Protein AF-A0A9P8ZBR9-F1 (afdb_monomer_lite)

Secondary structure (DSSP, 8-state):
---PPPHHHHHHHHHHHHHHHHHHHHHHHHHHS---TTS----HHHHHTTPPPSS-TT-SPTTB-TTS-BHHHHHHHHHHHHTTSS-GGGTPPPPPHHHHHHHHHHHHHHH---TTGGGB-TTS-BPTT-SHHHHHHHHHH---

Structure (mmCIF, N/CA/C/O backbone):
data_AF-A0A9P8ZBR9-F1
#
_entry.id   AF-A0A9P8ZBR9-F1
#
loop_
_atom_site.group_PDB
_atom_site.id
_atom_site.type_symbol
_atom_site.label_atom_id
_atom_site.label_alt_id
_atom_site.label_comp_id
_atom_site.label_asym_id
_atom_site.label_entity_id
_atom_site.label_seq_id
_atom_site.pdbx_PDB_ins_code
_atom_site.Cartn_x
_atom_site.Cartn_y
_atom_site.Cartn_z
_atom_site.occupancy
_atom_site.B_iso_or_equiv
_atom_site.auth_seq_id
_atom_site.auth_comp_id
_atom_site.auth_asym_id
_atom_site.auth_atom_id
_atom_site.pdbx_PDB_model_num
ATOM 1 N N . MET A 1 1 ? -26.832 -4.512 27.915 1.00 44.53 1 MET A N 1
ATOM 2 C CA . MET A 1 1 ? -26.175 -3.442 28.701 1.00 44.53 1 MET A CA 1
ATOM 3 C C . MET A 1 1 ? -24.812 -3.175 28.062 1.00 44.53 1 MET A C 1
ATOM 5 O O . MET A 1 1 ? -23.903 -3.968 28.253 1.00 44.53 1 MET A O 1
ATOM 9 N N . VAL A 1 2 ? -24.686 -2.161 27.198 1.00 51.34 2 VAL A N 1
ATOM 10 C CA . VAL A 1 2 ? -23.417 -1.874 26.495 1.00 51.34 2 VAL A CA 1
ATOM 11 C C . VAL A 1 2 ? -22.502 -1.123 27.463 1.00 51.34 2 VAL A C 1
ATOM 13 O O . VAL A 1 2 ? -22.788 0.023 27.811 1.00 51.34 2 VAL A O 1
ATOM 16 N N . ARG A 1 3 ? -21.436 -1.771 27.951 1.00 63.78 3 ARG A N 1
ATOM 17 C CA . ARG A 1 3 ? -20.397 -1.102 28.750 1.00 63.78 3 ARG A CA 1
ATOM 18 C C . ARG A 1 3 ? -19.735 -0.040 27.872 1.00 63.78 3 ARG A C 1
ATOM 20 O O . ARG A 1 3 ? -19.070 -0.380 26.899 1.00 63.78 3 ARG A O 1
ATOM 27 N N . ARG A 1 4 ? -19.921 1.241 28.202 1.00 69.88 4 ARG A N 1
ATOM 28 C CA . ARG A 1 4 ? -19.125 2.315 27.599 1.00 69.88 4 ARG A CA 1
ATOM 29 C C . ARG A 1 4 ? -17.685 2.154 28.077 1.00 69.88 4 ARG A C 1
ATOM 31 O O . ARG A 1 4 ? -17.447 2.099 29.282 1.00 69.88 4 ARG A O 1
ATOM 38 N N . LEU A 1 5 ? -16.753 2.050 27.136 1.00 73.50 5 LEU A N 1
ATOM 39 C CA . LEU A 1 5 ? -15.325 2.118 27.430 1.00 73.50 5 LEU A CA 1
ATOM 40 C C . LEU A 1 5 ? -14.989 3.517 27.962 1.00 73.50 5 LEU A C 1
ATOM 42 O O . LEU A 1 5 ? -15.595 4.504 27.535 1.00 73.50 5 LEU A O 1
ATOM 46 N N . SER A 1 6 ? -14.040 3.606 28.895 1.00 86.38 6 SER A N 1
ATOM 47 C CA . SER A 1 6 ? -13.523 4.901 29.339 1.00 86.38 6 SER A CA 1
ATOM 48 C C . SER A 1 6 ? -12.746 5.578 28.203 1.00 86.38 6 SER A C 1
ATOM 50 O O . SER A 1 6 ? -12.285 4.918 27.265 1.00 86.38 6 SER A O 1
ATOM 52 N N . ALA A 1 7 ? -12.586 6.902 28.282 1.00 85.25 7 ALA A N 1
ATOM 53 C CA . ALA A 1 7 ? -11.787 7.659 27.317 1.00 85.25 7 ALA A CA 1
ATOM 54 C C . ALA A 1 7 ? -10.350 7.112 27.211 1.00 85.25 7 ALA A C 1
ATOM 56 O O . ALA A 1 7 ? -9.824 6.976 26.106 1.00 85.25 7 ALA A O 1
ATOM 57 N N . ASP A 1 8 ? -9.770 6.698 28.339 1.00 89.06 8 ASP A N 1
ATOM 58 C CA . ASP A 1 8 ? -8.429 6.113 28.399 1.00 89.06 8 ASP A CA 1
ATOM 59 C C . ASP A 1 8 ? -8.350 4.775 27.659 1.00 89.06 8 ASP A C 1
ATOM 61 O O . ASP A 1 8 ? -7.402 4.533 26.913 1.00 89.06 8 ASP A O 1
ATOM 65 N N . SER A 1 9 ? -9.371 3.919 27.788 1.00 87.06 9 SER A N 1
ATOM 66 C CA . SER A 1 9 ? -9.428 2.649 27.054 1.00 87.06 9 SER A CA 1
ATOM 67 C C . SER A 1 9 ? -9.544 2.858 25.541 1.00 87.06 9 SER A C 1
ATOM 69 O O . SER A 1 9 ? -8.910 2.138 24.773 1.00 87.06 9 SER A O 1
ATOM 71 N N . LEU A 1 10 ? -10.309 3.862 25.098 1.00 86.69 10 LEU A N 1
ATOM 72 C CA . LEU A 1 10 ? -10.415 4.207 23.675 1.00 86.69 10 LEU A CA 1
ATOM 73 C C . LEU A 1 10 ? -9.101 4.773 23.126 1.00 86.69 10 LEU A C 1
ATOM 75 O O . LEU A 1 10 ? -8.712 4.460 22.000 1.00 86.69 10 LEU A O 1
ATOM 79 N N . GLN A 1 11 ? -8.406 5.592 23.916 1.00 89.94 11 GLN A N 1
ATOM 80 C CA . GLN A 1 11 ? -7.110 6.132 23.526 1.00 89.94 11 GLN A CA 1
ATOM 81 C C . GLN A 1 11 ? -6.045 5.032 23.445 1.00 89.94 11 GLN A C 1
ATOM 83 O O . GLN A 1 11 ? -5.304 4.977 22.464 1.00 89.94 11 GLN A O 1
ATOM 88 N N . ALA A 1 12 ? -6.007 4.122 24.420 1.00 91.19 12 ALA A N 1
ATOM 89 C CA . ALA A 1 12 ? -5.109 2.972 24.404 1.00 91.19 12 ALA A CA 1
ATOM 90 C C . ALA A 1 12 ? -5.343 2.083 23.170 1.00 91.19 12 ALA A C 1
ATOM 92 O O . ALA A 1 12 ? -4.386 1.735 22.480 1.00 91.19 12 ALA A O 1
ATOM 93 N N . ALA A 1 13 ? -6.606 1.797 22.829 1.00 89.25 13 ALA A N 1
ATOM 94 C CA . ALA A 1 13 ? -6.953 1.022 21.636 1.00 89.25 13 ALA A CA 1
ATOM 95 C C . ALA A 1 13 ? -6.471 1.691 20.334 1.00 89.25 13 ALA A C 1
ATOM 97 O O . ALA A 1 13 ? -5.920 1.028 19.459 1.00 89.25 13 ALA A O 1
ATOM 98 N N . ARG A 1 14 ? -6.603 3.019 20.215 1.00 90.00 14 ARG A N 1
ATOM 99 C CA . ARG A 1 14 ? -6.102 3.774 19.050 1.00 90.00 14 ARG A CA 1
ATOM 100 C C . ARG A 1 14 ? -4.583 3.722 18.919 1.00 90.00 14 ARG A C 1
ATOM 102 O O . ARG A 1 14 ? -4.067 3.571 17.813 1.00 90.00 14 ARG A O 1
ATOM 109 N N . VAL A 1 15 ? -3.869 3.864 20.035 1.00 93.94 15 VAL A N 1
ATOM 110 C CA . VAL A 1 15 ? -2.402 3.779 20.056 1.00 93.94 15 VAL A CA 1
ATOM 111 C C . VAL A 1 15 ? -1.950 2.379 19.651 1.00 93.94 15 VAL A C 1
ATOM 113 O O . VAL A 1 15 ? -1.069 2.250 18.801 1.00 93.94 15 VAL A O 1
ATOM 116 N N . GLN A 1 16 ? -2.598 1.350 20.196 1.00 93.81 16 GLN A N 1
ATOM 117 C CA . GLN A 1 16 ? -2.319 -0.040 19.860 1.00 93.81 16 GLN A CA 1
ATOM 118 C C . GLN A 1 16 ? -2.534 -0.313 18.366 1.00 93.81 16 GLN A C 1
ATOM 120 O O . GLN A 1 16 ? -1.623 -0.799 17.699 1.00 93.81 16 GLN A O 1
ATOM 125 N N . LEU A 1 17 ? -3.675 0.101 17.809 1.00 93.44 17 LEU A N 1
ATOM 126 C CA . LEU A 1 17 ? -3.964 -0.053 16.382 1.00 93.44 17 LEU A CA 1
ATOM 127 C C . LEU A 1 17 ? -2.945 0.690 15.500 1.00 93.44 17 LEU A C 1
ATOM 129 O O . LEU A 1 17 ? -2.533 0.191 14.453 1.00 93.44 17 LEU A O 1
ATOM 133 N N . SER A 1 18 ? -2.492 1.878 15.919 1.00 94.00 18 SER A N 1
ATOM 134 C CA . SER A 1 18 ? -1.433 2.613 15.212 1.00 94.00 18 SER A CA 1
ATOM 135 C C . SER A 1 18 ? -0.107 1.849 15.206 1.00 94.00 18 SER A C 1
ATOM 137 O O . SER A 1 18 ? 0.583 1.829 14.185 1.00 94.00 18 SER A O 1
ATOM 139 N N . LEU A 1 19 ? 0.260 1.214 16.322 1.00 96.06 19 LEU A N 1
ATOM 140 C CA . LEU A 1 19 ? 1.477 0.410 16.424 1.00 96.06 19 LEU A CA 1
ATOM 141 C C . LEU A 1 19 ? 1.392 -0.846 15.552 1.00 96.06 19 LEU A C 1
ATOM 143 O O . LEU A 1 19 ? 2.317 -1.133 14.792 1.00 96.06 19 LEU A O 1
ATOM 147 N N . GLU A 1 20 ? 0.271 -1.556 15.625 1.00 96.31 20 GLU A N 1
ATOM 148 C CA . GLU A 1 20 ? -0.024 -2.720 14.790 1.00 96.31 20 GLU A CA 1
ATOM 149 C C . GLU A 1 20 ? 0.070 -2.376 13.308 1.00 96.31 20 GLU A C 1
ATOM 151 O O . GLU A 1 20 ? 0.744 -3.068 12.544 1.00 96.31 20 GLU A O 1
ATOM 156 N N . ARG A 1 21 ? -0.511 -1.244 12.909 1.00 95.81 21 ARG A N 1
ATOM 157 C CA . ARG A 1 21 ? -0.432 -0.763 11.534 1.00 95.81 21 ARG A CA 1
ATOM 158 C C . ARG A 1 21 ? 1.011 -0.554 11.084 1.00 95.81 21 ARG A C 1
ATOM 160 O O . ARG A 1 21 ? 1.386 -1.034 10.022 1.00 95.81 21 ARG A O 1
ATOM 167 N N . ARG A 1 22 ? 1.847 0.095 11.903 1.00 96.19 22 ARG A N 1
ATOM 168 C CA . ARG A 1 22 ? 3.272 0.293 11.578 1.00 96.19 22 ARG A CA 1
ATOM 169 C C . ARG A 1 22 ? 4.013 -1.033 11.430 1.00 96.19 22 ARG A C 1
ATOM 171 O O . ARG A 1 22 ? 4.779 -1.180 10.481 1.00 96.19 22 ARG A O 1
ATOM 178 N N . ARG A 1 23 ? 3.774 -1.988 12.337 1.00 97.06 23 ARG A N 1
ATOM 179 C CA . ARG A 1 23 ? 4.359 -3.339 12.277 1.00 97.06 23 ARG A CA 1
ATOM 180 C C . ARG A 1 23 ? 3.981 -4.042 10.976 1.00 97.06 23 ARG A C 1
ATOM 182 O O . ARG A 1 23 ? 4.854 -4.495 10.237 1.00 97.06 23 ARG A O 1
ATOM 189 N N . ARG A 1 24 ? 2.690 -4.030 10.642 1.00 95.75 24 ARG A N 1
ATOM 190 C CA . ARG A 1 24 ? 2.167 -4.601 9.401 1.00 95.75 24 ARG A CA 1
ATOM 191 C C . ARG A 1 24 ? 2.784 -3.952 8.164 1.00 95.75 24 ARG A C 1
ATOM 193 O O . ARG A 1 24 ? 3.280 -4.667 7.297 1.00 95.75 24 ARG A O 1
ATOM 200 N N . SER A 1 25 ? 2.778 -2.621 8.071 1.00 96.81 25 SER A N 1
ATOM 201 C CA . SER A 1 25 ? 3.332 -1.913 6.912 1.00 96.81 25 SER A CA 1
ATOM 202 C C . SER A 1 25 ? 4.827 -2.186 6.752 1.00 96.81 25 SER A C 1
ATOM 204 O O . SER A 1 25 ? 5.276 -2.450 5.642 1.00 96.81 25 SER A O 1
ATOM 206 N N . ALA A 1 26 ? 5.593 -2.214 7.847 1.00 96.25 26 ALA A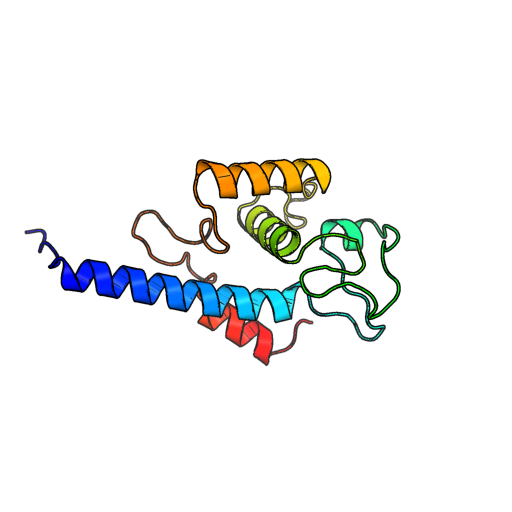 N 1
ATOM 207 C CA . ALA A 1 26 ? 7.013 -2.558 7.813 1.00 96.25 26 ALA A CA 1
ATOM 208 C C . ALA A 1 26 ? 7.248 -3.978 7.269 1.00 96.25 26 ALA A C 1
ATOM 210 O O . ALA A 1 26 ? 8.066 -4.162 6.366 1.00 96.25 26 ALA A O 1
ATOM 211 N N . ALA A 1 27 ? 6.491 -4.970 7.745 1.00 96.44 27 ALA A N 1
ATOM 212 C CA . ALA A 1 27 ? 6.579 -6.337 7.235 1.00 96.44 27 ALA A CA 1
ATOM 213 C C . ALA A 1 27 ? 6.188 -6.421 5.749 1.00 96.44 27 ALA A C 1
ATOM 215 O O . ALA A 1 27 ? 6.897 -7.029 4.946 1.00 96.44 27 ALA A O 1
ATOM 216 N N . ARG A 1 28 ? 5.110 -5.737 5.348 1.00 95.38 28 ARG A N 1
ATOM 217 C CA . ARG A 1 28 ? 4.662 -5.668 3.951 1.00 95.38 28 ARG A CA 1
ATOM 218 C C . ARG A 1 28 ? 5.698 -5.049 3.024 1.00 95.38 28 ARG A C 1
ATOM 220 O O . ARG A 1 28 ? 5.876 -5.556 1.922 1.00 95.38 28 ARG A O 1
ATOM 227 N N . LEU A 1 29 ? 6.393 -3.993 3.444 1.00 95.69 29 LEU A N 1
ATOM 228 C CA . LEU A 1 29 ? 7.472 -3.398 2.652 1.00 95.69 29 LEU A CA 1
ATOM 229 C C . LEU A 1 29 ? 8.573 -4.419 2.371 1.00 95.69 29 LEU A C 1
ATOM 231 O O . LEU A 1 29 ? 9.014 -4.552 1.234 1.00 95.69 29 LEU A O 1
ATOM 235 N N . MET A 1 30 ? 8.963 -5.189 3.381 1.00 94.06 30 MET A N 1
ATOM 236 C CA . MET A 1 30 ? 10.006 -6.202 3.232 1.00 94.06 30 MET A CA 1
ATOM 237 C C . MET A 1 30 ? 9.553 -7.399 2.384 1.00 94.06 30 MET A C 1
ATOM 239 O O . MET A 1 30 ? 10.383 -8.042 1.756 1.00 94.06 30 MET A O 1
ATOM 243 N N . VAL A 1 31 ? 8.252 -7.688 2.322 1.00 92.44 31 VAL A N 1
ATOM 244 C CA . VAL A 1 31 ? 7.703 -8.783 1.503 1.00 92.44 31 VAL A CA 1
ATOM 245 C C . VAL A 1 31 ? 7.450 -8.350 0.055 1.00 92.44 31 VAL A C 1
ATOM 247 O O . VAL A 1 31 ? 7.820 -9.065 -0.871 1.00 92.44 31 VAL A O 1
ATOM 250 N N . ILE A 1 32 ? 6.818 -7.191 -0.148 1.00 92.88 32 ILE A N 1
ATOM 251 C CA . ILE A 1 32 ? 6.312 -6.718 -1.451 1.00 92.88 32 ILE A CA 1
ATOM 252 C C . ILE A 1 32 ? 7.365 -5.900 -2.201 1.00 92.88 32 ILE A C 1
ATOM 254 O O . ILE A 1 32 ? 7.464 -5.978 -3.422 1.00 92.88 32 ILE A O 1
ATOM 258 N N . CYS A 1 33 ? 8.130 -5.077 -1.483 1.00 94.62 33 CYS A N 1
ATOM 259 C CA . CYS A 1 33 ? 9.066 -4.124 -2.082 1.00 94.62 33 CYS A CA 1
ATOM 260 C C . CYS A 1 33 ? 10.516 -4.627 -2.079 1.00 94.62 33 CYS A C 1
ATOM 262 O O . CYS A 1 33 ? 11.410 -3.891 -2.505 1.00 94.62 33 CYS A O 1
ATOM 264 N N . ALA A 1 34 ? 10.767 -5.852 -1.603 1.00 92.62 34 ALA A N 1
ATOM 265 C CA . ALA A 1 34 ? 12.107 -6.417 -1.588 1.00 92.62 34 ALA A CA 1
ATOM 266 C C . ALA A 1 34 ? 12.676 -6.552 -3.009 1.00 92.62 34 ALA A C 1
ATOM 268 O O . ALA A 1 34 ? 11.979 -6.985 -3.932 1.00 92.62 34 ALA A O 1
ATOM 269 N N . PRO A 1 35 ? 13.956 -6.198 -3.209 1.00 93.19 35 PRO A N 1
ATOM 270 C CA . PRO A 1 35 ? 14.622 -6.464 -4.466 1.00 93.19 35 PRO A CA 1
ATOM 271 C C . PRO A 1 35 ? 14.856 -7.966 -4.637 1.00 93.19 35 PRO A C 1
ATOM 273 O O . PRO A 1 35 ? 15.179 -8.683 -3.691 1.00 93.19 35 PRO A O 1
ATOM 276 N N . ASN A 1 36 ? 14.763 -8.435 -5.877 1.00 91.94 36 ASN A N 1
ATOM 277 C CA . ASN A 1 36 ? 15.165 -9.790 -6.233 1.00 91.94 36 ASN A CA 1
ATOM 278 C C . ASN A 1 36 ? 16.697 -9.968 -6.153 1.00 91.94 36 ASN A C 1
ATOM 280 O O . ASN A 1 36 ? 17.449 -9.027 -5.885 1.00 91.94 36 ASN A O 1
ATOM 284 N N . ARG A 1 37 ? 17.188 -11.173 -6.479 1.00 92.56 37 ARG A N 1
ATOM 285 C CA . ARG A 1 37 ? 18.630 -11.502 -6.493 1.00 92.56 37 ARG A CA 1
ATOM 286 C C . ARG A 1 37 ? 19.498 -10.544 -7.326 1.00 92.56 37 ARG A C 1
ATOM 288 O O . ARG A 1 37 ? 20.665 -10.335 -7.008 1.00 92.56 37 ARG A O 1
ATOM 295 N N . ASN A 1 38 ? 18.924 -9.931 -8.363 1.00 93.12 38 ASN A N 1
ATOM 296 C CA . ASN A 1 38 ? 19.618 -8.987 -9.238 1.00 93.12 38 ASN A CA 1
ATOM 297 C C . ASN A 1 38 ? 19.598 -7.552 -8.689 1.00 93.12 38 ASN A C 1
ATOM 299 O O . ASN A 1 38 ? 20.133 -6.653 -9.326 1.00 93.12 38 ASN A O 1
ATOM 303 N N . GLY A 1 39 ? 18.992 -7.307 -7.524 1.00 94.19 39 GLY A N 1
ATOM 304 C CA . GLY A 1 39 ? 18.866 -5.969 -6.955 1.00 94.19 39 GLY A CA 1
ATOM 305 C C . GLY A 1 39 ? 17.769 -5.121 -7.602 1.00 94.19 39 GLY A C 1
ATOM 306 O O . GLY A 1 39 ? 17.854 -3.896 -7.535 1.00 94.19 39 GLY A O 1
ATOM 307 N N . ILE A 1 40 ? 16.786 -5.749 -8.257 1.00 95.19 40 ILE A N 1
ATOM 308 C CA . ILE A 1 40 ? 15.649 -5.075 -8.896 1.00 95.19 40 ILE A CA 1
ATOM 309 C C . ILE A 1 40 ? 14.390 -5.296 -8.055 1.00 95.19 40 ILE A C 1
ATOM 311 O O . ILE A 1 40 ? 14.013 -6.441 -7.809 1.00 95.19 40 ILE A O 1
ATOM 315 N N . SER A 1 41 ? 13.724 -4.215 -7.662 1.00 95.69 41 SER A N 1
ATOM 316 C CA . SER A 1 41 ? 12.389 -4.205 -7.061 1.00 95.69 41 SER A CA 1
ATOM 317 C C . SER A 1 41 ? 11.382 -3.549 -8.010 1.00 95.69 41 SER A C 1
ATOM 319 O O . SER A 1 41 ? 11.669 -2.559 -8.683 1.00 95.69 41 SER A O 1
ATOM 321 N N . SER A 1 42 ? 10.179 -4.096 -8.124 1.00 94.94 42 SER A N 1
ATOM 322 C CA . SER A 1 42 ? 9.137 -3.559 -9.009 1.00 94.94 42 SER A CA 1
ATOM 323 C C . SER A 1 42 ? 7.769 -3.813 -8.404 1.00 94.94 42 SER A C 1
ATOM 325 O O . SER A 1 42 ? 7.569 -4.851 -7.780 1.00 94.94 42 SER A O 1
ATOM 327 N N . CYS A 1 43 ? 6.820 -2.891 -8.594 1.00 93.19 43 CYS A N 1
ATOM 328 C CA . CYS A 1 43 ? 5.442 -3.164 -8.196 1.00 93.19 43 CYS A CA 1
ATOM 329 C C . CYS A 1 43 ? 4.850 -4.259 -9.090 1.00 93.19 43 CYS A C 1
ATOM 331 O O . CYS A 1 43 ? 5.272 -4.450 -10.239 1.00 93.19 43 CYS A O 1
ATOM 333 N N . SER A 1 44 ? 3.839 -4.951 -8.581 1.00 89.81 44 SER A N 1
ATOM 334 C CA . SER A 1 44 ? 3.234 -6.100 -9.246 1.00 89.81 44 SER A CA 1
ATOM 335 C C . SER A 1 44 ? 2.668 -5.747 -10.630 1.00 89.81 44 SER A C 1
ATOM 337 O O . SER A 1 44 ? 2.757 -6.558 -11.554 1.00 89.81 44 SER A O 1
ATOM 339 N N . TRP A 1 45 ? 2.141 -4.533 -10.846 1.00 91.31 45 TRP A N 1
ATOM 340 C CA . TRP A 1 45 ? 1.701 -4.104 -12.186 1.00 91.31 45 TRP A CA 1
ATOM 341 C C . TRP A 1 45 ? 2.841 -4.012 -13.210 1.00 91.31 45 TRP A C 1
ATOM 343 O O . TRP A 1 45 ? 2.684 -4.507 -14.329 1.00 91.31 45 TRP A O 1
ATOM 353 N N . HIS A 1 46 ? 3.987 -3.422 -12.848 1.00 93.06 46 HIS A N 1
ATOM 354 C CA . HIS A 1 46 ? 5.136 -3.316 -13.758 1.00 93.06 46 HIS A CA 1
ATOM 355 C C . HIS A 1 46 ? 5.787 -4.682 -13.991 1.00 93.06 46 HIS A C 1
ATOM 357 O O . HIS A 1 46 ? 6.128 -5.001 -15.132 1.00 93.06 46 HIS A O 1
ATOM 363 N N . ALA A 1 47 ? 5.890 -5.501 -12.938 1.00 89.56 47 ALA A N 1
ATOM 364 C CA . ALA A 1 47 ? 6.435 -6.852 -13.018 1.00 89.56 47 ALA A CA 1
ATOM 365 C C . ALA A 1 47 ? 5.614 -7.744 -13.966 1.00 89.56 47 ALA A C 1
ATOM 367 O O . ALA A 1 47 ? 6.170 -8.362 -14.869 1.00 89.56 47 ALA A O 1
ATOM 368 N N . THR A 1 48 ? 4.283 -7.747 -13.834 1.00 87.19 48 THR A N 1
ATOM 369 C CA . THR A 1 48 ? 3.392 -8.568 -14.683 1.00 87.19 48 THR A CA 1
ATOM 370 C C . THR A 1 48 ? 3.383 -8.165 -16.156 1.00 87.19 48 THR A C 1
ATOM 372 O O . THR A 1 48 ? 3.080 -8.987 -17.013 1.00 87.19 48 THR A O 1
ATOM 375 N N . ARG A 1 49 ? 3.719 -6.911 -16.470 1.00 89.38 49 ARG A N 1
ATOM 376 C CA . ARG A 1 49 ? 3.769 -6.383 -17.846 1.00 89.38 49 ARG A CA 1
ATOM 377 C C . ARG A 1 49 ? 5.171 -6.319 -18.431 1.00 89.38 49 ARG A C 1
ATOM 379 O O . ARG A 1 49 ? 5.322 -5.806 -19.538 1.00 89.38 49 ARG A O 1
ATOM 386 N N . ASN A 1 50 ? 6.174 -6.779 -17.683 1.00 87.81 50 ASN A N 1
ATOM 387 C CA . ASN A 1 50 ? 7.584 -6.690 -18.046 1.00 87.81 50 ASN A CA 1
ATOM 388 C C . ASN A 1 50 ? 7.976 -5.285 -18.545 1.00 87.81 50 ASN A C 1
ATOM 390 O O . ASN A 1 50 ? 8.617 -5.118 -19.585 1.00 87.81 50 ASN A O 1
ATOM 394 N N . LYS A 1 51 ? 7.496 -4.250 -17.846 1.00 92.38 51 LYS A N 1
ATOM 395 C CA . LYS A 1 51 ? 7.793 -2.862 -18.205 1.00 92.38 51 LYS A CA 1
ATOM 396 C C . LYS A 1 51 ? 9.235 -2.516 -17.823 1.00 92.38 51 LYS A C 1
ATOM 398 O O . LYS A 1 51 ? 9.731 -3.031 -16.820 1.00 92.38 51 LYS A O 1
ATOM 403 N N . PRO A 1 52 ? 9.905 -1.643 -18.594 1.00 91.56 52 PRO A N 1
ATOM 404 C CA . PRO A 1 52 ? 11.265 -1.232 -18.281 1.00 91.56 52 PRO A CA 1
ATOM 405 C C . PRO A 1 52 ? 11.322 -0.520 -16.926 1.00 91.56 52 PRO A C 1
ATOM 407 O O . PRO A 1 52 ? 10.396 0.192 -16.536 1.00 91.56 52 PRO A O 1
ATOM 410 N N . ASN A 1 53 ? 12.434 -0.713 -16.221 1.00 94.31 53 ASN A N 1
ATOM 411 C CA . ASN A 1 53 ? 12.699 -0.021 -14.967 1.00 94.31 53 ASN A CA 1
ATOM 412 C C . ASN A 1 53 ? 13.096 1.436 -15.223 1.00 94.31 53 ASN A C 1
ATOM 414 O O . ASN A 1 53 ? 13.810 1.729 -16.179 1.00 94.31 53 ASN A O 1
ATOM 418 N N . ALA A 1 54 ? 12.678 2.324 -14.323 1.00 96.19 54 ALA A N 1
ATOM 419 C CA . ALA A 1 54 ? 13.104 3.719 -14.294 1.00 96.19 54 ALA A CA 1
ATOM 420 C C . ALA A 1 54 ? 14.527 3.875 -13.727 1.00 96.19 54 ALA A C 1
ATOM 422 O O . ALA A 1 54 ? 15.264 4.760 -14.150 1.00 96.19 54 ALA A O 1
ATOM 423 N N . TYR A 1 55 ? 14.923 3.003 -12.792 1.00 96.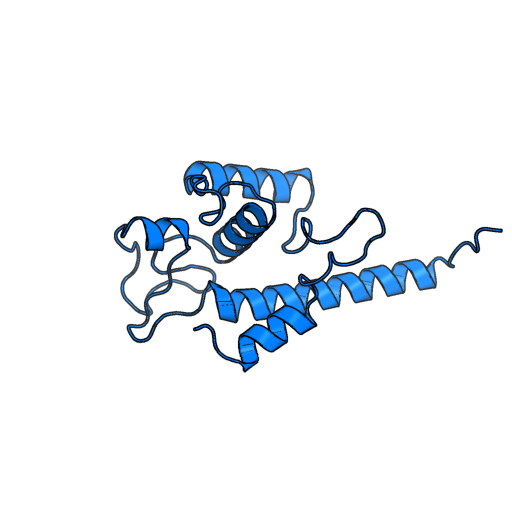44 55 TYR A N 1
ATOM 424 C CA . TYR A 1 55 ? 16.241 3.016 -12.150 1.00 96.44 55 TYR A CA 1
ATOM 425 C C . TYR A 1 55 ? 16.963 1.677 -12.335 1.00 96.44 55 TYR A C 1
ATOM 427 O O . TYR A 1 55 ? 16.350 0.612 -12.204 1.00 96.44 55 TYR A O 1
ATOM 435 N N . HIS A 1 56 ? 18.282 1.704 -12.555 1.00 95.75 56 HIS A N 1
ATOM 436 C CA . HIS A 1 56 ? 19.092 0.481 -12.597 1.00 95.75 56 HIS A CA 1
ATOM 437 C C . HIS A 1 56 ? 19.130 -0.232 -11.237 1.00 95.75 56 HIS A C 1
ATOM 439 O O . HIS A 1 56 ? 18.767 0.336 -10.205 1.00 95.75 56 HIS A O 1
ATOM 445 N N . ALA A 1 57 ? 19.580 -1.489 -11.229 1.00 95.50 57 ALA A N 1
ATOM 446 C CA . ALA A 1 57 ? 19.639 -2.325 -10.031 1.00 95.50 57 ALA A CA 1
ATOM 447 C C . ALA A 1 57 ? 20.309 -1.613 -8.850 1.00 95.50 57 ALA A C 1
ATOM 449 O O . ALA A 1 57 ? 21.400 -1.065 -8.985 1.00 95.50 57 ALA A O 1
ATOM 450 N N . ARG A 1 58 ? 19.649 -1.652 -7.685 1.00 91.94 58 ARG A N 1
ATOM 451 C CA . ARG A 1 58 ? 20.103 -1.019 -6.433 1.00 91.94 58 ARG A CA 1
ATOM 452 C C . ARG A 1 58 ? 20.308 0.506 -6.509 1.00 91.94 58 ARG A C 1
ATOM 454 O O . ARG A 1 58 ? 20.916 1.064 -5.604 1.00 91.94 58 ARG A O 1
ATOM 461 N N . GLN A 1 59 ? 19.798 1.178 -7.549 1.00 95.94 59 GLN A N 1
ATOM 462 C CA . GLN A 1 59 ? 19.882 2.639 -7.712 1.00 95.94 59 GLN A CA 1
ATOM 463 C C . GLN A 1 59 ? 18.560 3.376 -7.456 1.00 95.94 59 GLN A C 1
ATOM 465 O O . GLN A 1 59 ? 18.511 4.597 -7.584 1.00 95.94 59 GLN A O 1
ATOM 470 N N . ALA A 1 60 ? 17.480 2.669 -7.108 1.00 94.88 60 ALA A N 1
ATOM 471 C CA . ALA A 1 60 ? 16.244 3.327 -6.697 1.00 94.88 60 ALA A CA 1
ATOM 472 C C . ALA A 1 60 ? 16.467 4.097 -5.385 1.00 94.88 60 ALA A C 1
ATOM 474 O O . ALA A 1 60 ? 17.119 3.600 -4.464 1.00 94.88 60 ALA A O 1
ATOM 475 N N . GLN A 1 61 ? 15.927 5.313 -5.302 1.00 95.31 61 GLN A N 1
ATOM 476 C CA . GLN A 1 61 ? 15.990 6.121 -4.086 1.00 95.31 61 GLN A CA 1
ATOM 477 C C . GLN A 1 61 ? 15.235 5.435 -2.935 1.00 95.31 61 GLN A C 1
ATOM 479 O O . GLN A 1 61 ? 14.261 4.717 -3.158 1.00 95.31 61 GLN A O 1
ATOM 484 N N . SER A 1 62 ? 15.649 5.696 -1.689 1.00 93.50 62 SER A N 1
ATOM 485 C CA . SER A 1 62 ? 14.893 5.268 -0.505 1.00 93.50 62 SER A CA 1
ATOM 486 C C . SER A 1 62 ? 13.424 5.702 -0.605 1.00 93.50 62 SER A C 1
ATO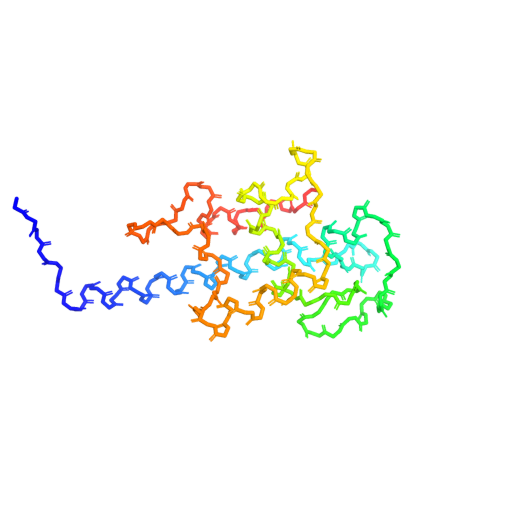M 488 O O . SER A 1 62 ? 13.135 6.854 -0.931 1.00 93.50 62 SER A O 1
ATOM 490 N N . GLY A 1 63 ? 12.503 4.769 -0.358 1.00 95.50 63 GLY A N 1
ATOM 491 C CA . GLY A 1 63 ? 11.062 4.974 -0.535 1.00 95.50 63 GLY A CA 1
ATOM 492 C C . GLY A 1 63 ? 10.533 4.696 -1.949 1.00 95.50 63 GLY A C 1
ATOM 493 O O . GLY A 1 63 ? 9.322 4.773 -2.151 1.00 95.50 63 GLY A O 1
ATOM 494 N N . TYR A 1 64 ? 11.389 4.327 -2.909 1.00 97.19 64 TYR A N 1
ATOM 495 C CA . TYR A 1 64 ? 11.016 4.023 -4.295 1.00 97.19 64 TYR A CA 1
ATOM 496 C C . TYR A 1 64 ? 11.501 2.642 -4.752 1.00 97.19 64 TYR A C 1
ATOM 498 O O . TYR A 1 64 ? 12.451 2.071 -4.219 1.00 97.19 64 TYR A O 1
ATOM 506 N N . LEU A 1 65 ? 10.825 2.104 -5.766 1.00 97.06 65 LEU A N 1
ATOM 507 C CA . LEU A 1 65 ? 11.166 0.861 -6.460 1.00 97.06 65 LEU A CA 1
ATOM 508 C C . LEU A 1 65 ? 11.906 1.155 -7.768 1.00 97.06 65 LEU A C 1
ATOM 510 O O . LEU A 1 65 ? 11.771 2.244 -8.329 1.00 97.06 65 LEU A O 1
ATOM 514 N N . ASN A 1 66 ? 12.615 0.169 -8.328 1.00 97.75 66 ASN A N 1
ATOM 515 C CA . ASN A 1 66 ? 13.288 0.330 -9.626 1.00 97.75 66 ASN A CA 1
ATOM 516 C C . ASN A 1 66 ? 12.324 0.671 -10.765 1.00 97.75 66 ASN A C 1
ATOM 518 O O . ASN A 1 66 ? 12.718 1.356 -11.704 1.00 97.75 66 ASN A O 1
ATOM 522 N N . CYS A 1 67 ? 11.056 0.268 -10.671 1.00 95.88 67 CYS A N 1
ATOM 523 C CA . CYS A 1 67 ? 10.028 0.629 -11.648 1.00 95.88 67 CYS A CA 1
ATOM 524 C C . CYS A 1 67 ? 9.544 2.092 -11.550 1.00 95.88 67 CYS A C 1
ATOM 526 O O . CYS A 1 67 ? 8.659 2.481 -12.303 1.00 95.88 67 CYS A O 1
ATOM 528 N N . GLY A 1 68 ? 10.063 2.898 -10.616 1.00 96.44 68 GLY A N 1
ATOM 529 C CA . GLY A 1 68 ? 9.677 4.304 -10.442 1.00 96.44 68 GLY A CA 1
ATOM 530 C C . GLY A 1 68 ? 8.460 4.539 -9.543 1.00 96.44 68 GLY A C 1
ATOM 531 O O . GLY A 1 68 ? 8.126 5.686 -9.257 1.00 96.44 68 GLY A O 1
ATOM 532 N N . CYS A 1 69 ? 7.802 3.477 -9.070 1.00 97.00 69 CYS A N 1
ATOM 533 C CA . CYS A 1 69 ? 6.724 3.605 -8.092 1.00 97.00 69 CYS A CA 1
ATOM 534 C C . CYS A 1 69 ? 7.274 3.831 -6.686 1.00 97.00 69 CYS A C 1
ATOM 536 O O . CYS A 1 69 ? 8.323 3.285 -6.337 1.00 97.00 69 CYS A O 1
ATOM 538 N N . SER A 1 70 ? 6.542 4.577 -5.862 1.00 97.38 70 SER A N 1
ATOM 539 C CA . SER A 1 70 ? 6.848 4.660 -4.436 1.00 97.38 70 SER A CA 1
ATOM 540 C C . SER A 1 70 ? 6.455 3.367 -3.716 1.00 97.38 70 SER A C 1
ATOM 542 O O . SER A 1 70 ? 5.612 2.587 -4.170 1.00 97.38 70 SER A O 1
ATOM 544 N N . GLN A 1 71 ? 7.055 3.142 -2.555 1.00 97.31 71 GLN A N 1
ATOM 545 C CA . GLN A 1 71 ? 6.694 2.045 -1.667 1.00 97.31 71 GLN A CA 1
ATOM 546 C C . GLN A 1 71 ? 5.217 2.114 -1.244 1.00 97.31 71 GLN A C 1
ATOM 548 O O . GLN A 1 71 ? 4.525 1.098 -1.277 1.00 97.31 71 GLN A O 1
ATOM 553 N N . ASN A 1 72 ? 4.697 3.311 -0.952 1.00 97.06 72 ASN A N 1
ATOM 554 C CA . ASN A 1 72 ? 3.282 3.506 -0.620 1.00 97.06 72 ASN A CA 1
ATOM 555 C C . ASN A 1 72 ? 2.365 3.145 -1.794 1.00 97.06 72 ASN A C 1
ATOM 557 O O . ASN A 1 72 ? 1.343 2.494 -1.594 1.00 97.06 72 ASN A O 1
ATOM 561 N N . GLU A 1 73 ? 2.743 3.505 -3.026 1.00 96.88 73 GLU A N 1
ATOM 562 C CA . GLU A 1 73 ? 1.987 3.122 -4.223 1.00 96.88 73 GLU A CA 1
ATOM 563 C C . GLU A 1 73 ? 1.926 1.601 -4.396 1.00 96.88 73 GLU A C 1
ATOM 565 O O . GLU A 1 73 ? 0.890 1.081 -4.810 1.00 96.88 73 GLU A O 1
ATOM 570 N N . ALA A 1 74 ? 3.013 0.888 -4.090 1.00 95.75 74 ALA A N 1
ATOM 571 C CA . ALA A 1 74 ? 3.061 -0.569 -4.172 1.00 95.75 74 ALA A CA 1
ATOM 572 C C . ALA A 1 74 ? 2.237 -1.245 -3.064 1.00 95.75 74 ALA A C 1
ATOM 574 O O . ALA A 1 74 ? 1.488 -2.181 -3.345 1.00 95.75 74 ALA A O 1
ATOM 575 N N . LEU A 1 75 ? 2.310 -0.745 -1.825 1.00 96.19 75 LEU A N 1
ATOM 576 C CA . LEU A 1 75 ? 1.455 -1.213 -0.730 1.00 96.19 75 LEU A CA 1
ATOM 577 C C . LEU A 1 75 ? -0.026 -1.007 -1.055 1.00 96.19 75 LEU A C 1
ATOM 579 O O . LEU A 1 75 ? -0.823 -1.934 -0.917 1.00 96.19 75 LEU A O 1
ATOM 583 N N . PHE A 1 76 ? -0.375 0.181 -1.547 1.00 96.62 76 PHE A N 1
ATOM 584 C CA . PHE A 1 76 ? -1.735 0.518 -1.945 1.00 96.62 76 PHE A CA 1
ATOM 585 C C . PHE A 1 76 ? -2.243 -0.371 -3.084 1.00 96.62 76 PHE A C 1
ATOM 587 O O . PHE A 1 76 ? -3.367 -0.865 -3.022 1.00 96.62 76 PHE A O 1
ATOM 594 N N . GLU A 1 77 ? -1.409 -0.637 -4.095 1.00 94.31 77 GLU A N 1
ATOM 595 C CA . GLU A 1 77 ? -1.737 -1.573 -5.174 1.00 94.31 77 GLU A CA 1
ATOM 596 C C . GLU A 1 77 ? -2.077 -2.970 -4.639 1.00 94.31 77 GLU A C 1
ATOM 598 O O . GLU A 1 77 ? -3.064 -3.571 -5.061 1.00 94.31 77 GLU A O 1
ATOM 603 N N . GLU A 1 78 ? -1.281 -3.480 -3.699 1.00 92.38 78 GLU A N 1
ATOM 604 C CA . GLU A 1 78 ? -1.536 -4.777 -3.075 1.00 92.38 78 GLU A CA 1
ATOM 605 C C . GLU A 1 78 ? -2.795 -4.779 -2.202 1.00 92.38 78 GLU A C 1
ATOM 607 O O . GLU A 1 78 ? -3.533 -5.764 -2.211 1.00 92.38 78 GLU A O 1
ATOM 612 N N . SER A 1 79 ? -3.091 -3.686 -1.491 1.00 93.50 79 SER A N 1
ATOM 613 C CA . SER A 1 79 ? -4.336 -3.577 -0.718 1.00 93.50 79 SER A CA 1
ATOM 614 C C . SER A 1 79 ? -5.561 -3.594 -1.636 1.00 93.50 79 SER A C 1
ATOM 616 O O . SER A 1 79 ? -6.521 -4.316 -1.374 1.00 93.50 79 SER A O 1
ATOM 618 N N . LEU A 1 80 ? -5.512 -2.868 -2.760 1.00 91.81 80 LEU A N 1
ATOM 619 C CA . LEU A 1 80 ? -6.570 -2.892 -3.775 1.00 91.81 80 LEU A CA 1
ATOM 620 C C . LEU A 1 80 ? -6.763 -4.296 -4.357 1.00 91.81 80 LEU A C 1
ATOM 622 O O . LEU A 1 80 ? -7.894 -4.782 -4.420 1.00 91.81 80 LEU A O 1
ATOM 626 N N . ALA A 1 81 ? -5.672 -4.974 -4.724 1.00 88.56 81 ALA A N 1
ATOM 627 C CA . ALA A 1 81 ? -5.734 -6.328 -5.263 1.00 88.56 81 ALA A CA 1
ATOM 628 C C . ALA A 1 81 ? -6.377 -7.306 -4.265 1.00 88.56 81 ALA A C 1
ATOM 630 O O . ALA A 1 81 ? -7.258 -8.080 -4.644 1.00 88.56 81 ALA A O 1
ATOM 631 N N . ARG A 1 82 ? -6.006 -7.232 -2.980 1.00 86.69 82 ARG A N 1
ATOM 632 C CA . ARG A 1 82 ? -6.600 -8.054 -1.909 1.00 86.69 82 ARG A CA 1
ATOM 633 C C . ARG A 1 82 ? -8.067 -7.723 -1.640 1.00 86.69 82 ARG A C 1
ATOM 635 O O . ARG A 1 82 ? -8.835 -8.633 -1.348 1.00 86.69 82 ARG A O 1
ATOM 642 N N . ALA A 1 83 ? -8.476 -6.472 -1.836 1.00 86.31 83 ALA A N 1
ATOM 643 C CA . ALA A 1 83 ? -9.875 -6.043 -1.800 1.00 86.31 83 ALA A CA 1
ATOM 644 C C . ALA A 1 83 ? -10.666 -6.396 -3.083 1.00 86.31 83 ALA A C 1
ATOM 646 O O . ALA A 1 83 ? -11.809 -5.975 -3.252 1.00 86.31 83 ALA A O 1
ATOM 647 N N . GLY A 1 84 ? -10.079 -7.156 -4.017 1.00 82.94 84 GLY A N 1
ATOM 648 C CA . GLY A 1 84 ? -10.733 -7.592 -5.257 1.00 82.94 84 GLY A CA 1
ATOM 649 C C . GLY A 1 84 ? -10.735 -6.551 -6.384 1.00 82.94 84 GLY A C 1
ATOM 650 O O . GLY A 1 84 ? -11.329 -6.785 -7.447 1.00 82.94 84 GLY A O 1
ATOM 651 N N . VAL A 1 85 ? -10.046 -5.424 -6.190 1.00 84.44 85 VAL A N 1
ATOM 652 C CA . VAL A 1 85 ? -9.868 -4.364 -7.182 1.00 84.44 85 VAL A CA 1
ATOM 653 C C . VAL A 1 85 ? -8.577 -4.624 -7.959 1.00 84.44 85 VAL A C 1
ATOM 655 O O . VAL A 1 85 ? -7.473 -4.399 -7.474 1.00 84.44 85 VAL A O 1
ATOM 658 N N . GLY A 1 86 ? -8.714 -5.114 -9.193 1.00 73.06 86 GLY A N 1
ATOM 659 C CA . GLY A 1 86 ? -7.563 -5.418 -10.047 1.00 73.06 86 GLY A CA 1
ATOM 660 C C . GLY A 1 86 ? -6.741 -6.626 -9.586 1.00 73.06 86 GLY A C 1
ATOM 661 O O . GLY A 1 86 ? -5.524 -6.644 -9.760 1.00 73.06 86 GLY A O 1
ATOM 662 N N . SER A 1 87 ? -7.383 -7.628 -8.972 1.00 66.56 87 SER A N 1
ATOM 663 C CA . SER A 1 87 ? -6.699 -8.867 -8.592 1.00 66.56 87 SER A CA 1
ATOM 664 C C . SER A 1 87 ? -6.361 -9.732 -9.808 1.00 66.56 87 SER A C 1
ATOM 666 O O . SER A 1 87 ? -7.232 -10.083 -10.604 1.00 66.56 87 SER A O 1
ATOM 668 N N . ILE A 1 88 ? -5.104 -10.179 -9.876 1.00 59.88 88 ILE A N 1
ATOM 669 C CA . ILE A 1 88 ? -4.636 -11.147 -10.880 1.00 59.88 88 ILE A CA 1
ATOM 670 C C . ILE A 1 88 ? -5.406 -12.468 -10.744 1.00 59.88 88 ILE A C 1
ATOM 672 O O . ILE A 1 88 ? -5.766 -13.071 -11.752 1.00 59.88 88 ILE A O 1
ATOM 676 N N . SER A 1 89 ? -5.724 -12.890 -9.512 1.00 57.38 89 SER A N 1
ATOM 677 C CA . SER A 1 89 ? -6.457 -14.140 -9.258 1.00 57.38 89 SER A CA 1
ATOM 678 C C . SER A 1 89 ? -7.894 -14.120 -9.780 1.00 57.38 89 SER A C 1
ATOM 680 O O . SER A 1 89 ? -8.483 -15.178 -9.972 1.00 57.38 89 SER A O 1
ATOM 682 N N . THR A 1 90 ? -8.456 -12.935 -10.042 1.00 58.59 90 THR A N 1
ATOM 683 C CA . THR A 1 90 ? -9.797 -12.773 -10.619 1.00 58.59 90 THR A CA 1
ATOM 684 C C . THR A 1 90 ? -9.762 -12.415 -12.106 1.00 58.59 90 THR A C 1
ATOM 686 O O . THR A 1 90 ? -10.795 -12.063 -12.671 1.00 58.59 90 THR A O 1
ATOM 689 N N . GLY A 1 91 ? -8.584 -12.469 -12.745 1.00 59.12 91 GLY A N 1
ATOM 690 C CA . GLY A 1 91 ? -8.393 -12.060 -14.140 1.00 59.12 91 GLY A CA 1
ATOM 691 C C . GLY A 1 91 ? -8.606 -10.560 -14.376 1.00 59.12 91 GLY A C 1
ATOM 692 O O . GLY A 1 91 ? -8.708 -10.130 -15.523 1.00 59.12 91 GLY A O 1
ATOM 693 N N . ARG A 1 92 ? -8.695 -9.755 -13.307 1.00 64.06 92 ARG A N 1
ATOM 694 C CA . ARG A 1 92 ? -8.906 -8.309 -13.393 1.00 64.06 92 ARG A CA 1
ATOM 695 C C . ARG A 1 92 ? -7.578 -7.584 -13.487 1.00 64.06 92 ARG A C 1
ATOM 697 O O . ARG A 1 92 ? -6.609 -7.899 -12.799 1.00 64.06 92 ARG A O 1
ATOM 704 N N . GLU A 1 93 ? -7.558 -6.561 -14.327 1.00 73.81 93 GLU A N 1
ATOM 705 C CA . GLU A 1 93 ? -6.370 -5.753 -14.536 1.00 73.81 93 GLU A CA 1
ATOM 706 C C . GLU A 1 93 ? -6.051 -4.905 -13.296 1.00 73.81 93 GLU A C 1
ATOM 708 O O . GLU A 1 93 ? -6.901 -4.151 -12.818 1.00 73.81 93 GLU A O 1
ATOM 713 N N . ARG A 1 94 ? -4.820 -5.008 -12.773 1.00 84.81 94 ARG A N 1
ATOM 714 C CA . ARG A 1 94 ? -4.306 -4.061 -11.769 1.00 84.81 94 ARG A CA 1
ATOM 715 C C . ARG A 1 94 ? -4.425 -2.632 -12.306 1.00 84.81 94 ARG A C 1
ATOM 717 O O . ARG A 1 94 ? -4.159 -2.398 -13.486 1.00 84.81 94 ARG A O 1
ATOM 724 N N . LEU A 1 95 ? -4.776 -1.676 -11.442 1.00 87.56 95 LEU A N 1
ATOM 725 C CA . LEU A 1 95 ? -4.910 -0.275 -11.852 1.00 87.56 95 LEU A CA 1
ATOM 726 C C . LEU A 1 95 ? -3.603 0.261 -12.434 1.00 87.56 95 LEU A C 1
ATOM 728 O O . LEU A 1 95 ? -2.532 0.074 -11.849 1.00 87.56 95 LEU A O 1
ATOM 732 N N . HIS A 1 96 ? -3.729 1.005 -13.534 1.00 89.81 96 HIS A N 1
ATOM 733 C CA . HIS A 1 96 ? -2.623 1.743 -14.131 1.00 89.81 96 HIS A CA 1
ATOM 734 C C . HIS A 1 96 ? -1.940 2.653 -13.087 1.00 89.81 96 HIS A C 1
ATOM 736 O O . HIS A 1 96 ? -2.653 3.282 -12.292 1.00 89.81 96 HIS A O 1
ATOM 742 N N . PRO A 1 97 ? -0.595 2.772 -13.089 1.00 92.12 97 PRO A N 1
ATOM 743 C CA . PRO A 1 97 ? 0.144 3.571 -12.112 1.00 92.12 97 PRO A CA 1
ATOM 744 C C . PRO A 1 97 ? -0.356 5.010 -11.953 1.00 92.12 97 PRO A C 1
ATOM 746 O O . PRO A 1 97 ? -0.500 5.466 -10.823 1.00 92.12 97 PRO A O 1
ATOM 749 N N . ASP A 1 98 ? -0.698 5.694 -13.046 1.00 92.19 98 ASP A N 1
ATOM 750 C CA . ASP A 1 98 ? -1.158 7.092 -12.987 1.00 92.19 98 ASP A CA 1
ATOM 751 C C . ASP A 1 98 ? -2.496 7.250 -12.255 1.00 92.19 98 ASP A C 1
ATOM 753 O O . ASP A 1 98 ? -2.642 8.118 -11.392 1.00 92.19 98 ASP A O 1
ATOM 757 N N . ILE A 1 99 ? -3.463 6.369 -12.542 1.00 92.94 99 ILE A N 1
ATOM 758 C CA . ILE A 1 99 ? -4.768 6.371 -11.865 1.00 92.94 99 ILE A CA 1
ATOM 759 C C . ILE A 1 99 ? -4.576 5.996 -10.396 1.00 92.94 99 ILE A C 1
ATOM 761 O O . ILE A 1 99 ? -5.125 6.645 -9.508 1.00 92.94 99 ILE A O 1
ATOM 765 N N . ARG A 1 100 ? -3.759 4.971 -10.130 1.00 94.00 100 ARG A N 1
ATOM 766 C CA . ARG A 1 100 ? -3.451 4.518 -8.774 1.00 94.00 100 ARG A CA 1
ATOM 767 C C . ARG A 1 100 ? -2.815 5.628 -7.935 1.00 94.00 100 ARG A C 1
ATOM 769 O O . ARG A 1 100 ? -3.239 5.833 -6.803 1.00 94.00 100 ARG A O 1
ATOM 776 N N . ARG A 1 101 ? -1.834 6.349 -8.486 1.00 95.06 101 ARG A N 1
ATOM 777 C CA . ARG A 1 101 ? -1.161 7.479 -7.831 1.00 95.06 101 ARG A CA 1
ATOM 778 C C . ARG A 1 101 ? -2.144 8.598 -7.505 1.00 95.06 101 ARG A C 1
ATOM 780 O O . ARG A 1 101 ? -2.166 9.077 -6.376 1.00 95.06 101 ARG A O 1
ATOM 787 N N . ALA A 1 102 ? -2.970 8.995 -8.474 1.00 96.31 102 ALA A N 1
ATOM 788 C CA . ALA A 1 102 ? -3.968 10.043 -8.271 1.00 96.31 102 ALA A CA 1
ATOM 789 C C . ALA A 1 102 ? -5.010 9.650 -7.209 1.00 96.31 102 ALA A C 1
ATOM 791 O O . ALA A 1 102 ? -5.386 10.473 -6.369 1.00 96.31 102 ALA A O 1
ATOM 792 N N . LEU A 1 103 ? -5.444 8.385 -7.212 1.00 95.94 103 LEU A N 1
ATOM 793 C CA . LEU A 1 103 ? -6.365 7.847 -6.216 1.00 95.94 103 LEU A CA 1
ATOM 794 C C . LEU A 1 103 ? -5.737 7.835 -4.819 1.00 95.94 103 LEU A C 1
ATOM 796 O O . LEU A 1 103 ? -6.348 8.358 -3.891 1.00 95.94 103 LEU A O 1
ATOM 800 N N . LEU A 1 104 ? -4.518 7.304 -4.676 1.00 97.31 104 LEU A N 1
ATOM 801 C CA . LEU A 1 104 ? -3.802 7.279 -3.399 1.00 97.31 104 LEU A CA 1
ATOM 802 C C . LEU A 1 104 ? -3.641 8.692 -2.831 1.00 97.31 104 LEU A C 1
ATOM 804 O O . LEU A 1 104 ? -4.071 8.946 -1.711 1.00 97.31 104 LEU A O 1
ATOM 808 N N . ALA A 1 105 ? -3.136 9.632 -3.634 1.00 97.50 105 ALA A N 1
ATOM 809 C CA . ALA A 1 105 ? -2.958 11.018 -3.210 1.00 97.50 105 ALA A CA 1
ATOM 810 C C . ALA A 1 105 ? -4.284 11.672 -2.779 1.00 97.50 105 ALA A C 1
ATOM 812 O O . ALA A 1 105 ? -4.324 12.471 -1.842 1.00 97.50 105 ALA A O 1
ATOM 813 N N . THR A 1 106 ? -5.390 11.328 -3.446 1.00 97.81 106 THR A N 1
ATOM 814 C CA . THR A 1 106 ? -6.725 11.806 -3.064 1.00 97.81 106 THR A CA 1
ATOM 815 C C . THR A 1 106 ? -7.152 11.229 -1.719 1.00 97.81 106 THR A C 1
ATOM 817 O O . THR A 1 106 ? -7.629 11.979 -0.868 1.00 97.81 106 THR A O 1
ATOM 820 N N . LEU A 1 107 ? -6.962 9.926 -1.506 1.00 97.25 107 LEU A N 1
ATOM 821 C CA . LEU A 1 107 ? -7.325 9.246 -0.265 1.00 97.25 107 LEU A CA 1
ATOM 822 C C . LEU A 1 107 ? -6.491 9.736 0.924 1.00 97.25 107 LEU A C 1
ATOM 824 O O . LEU A 1 107 ? -7.048 10.052 1.974 1.00 97.25 107 LEU A O 1
ATOM 828 N N . GLU A 1 108 ? -5.184 9.898 0.738 1.00 97.06 108 GLU A N 1
ATOM 829 C CA . GLU A 1 108 ? -4.283 10.470 1.743 1.00 97.06 108 GLU A CA 1
ATOM 830 C C . GLU A 1 108 ? -4.716 11.898 2.101 1.00 97.06 108 GLU A C 1
ATOM 832 O O . GLU A 1 108 ? -4.919 12.224 3.269 1.00 97.06 108 GLU A O 1
ATOM 837 N N . LYS A 1 109 ? -4.950 12.752 1.095 1.00 97.50 109 LYS A N 1
ATOM 838 C CA . LYS A 1 109 ? -5.277 14.167 1.316 1.00 97.50 109 LYS A CA 1
ATOM 839 C C . LYS A 1 109 ? -6.669 14.396 1.904 1.00 97.50 109 LYS A C 1
ATOM 841 O O . LYS A 1 109 ? -6.851 15.329 2.682 1.00 97.50 109 LYS A O 1
ATOM 846 N N . LYS A 1 110 ? -7.675 13.637 1.464 1.00 97.94 110 LYS A N 1
ATOM 847 C CA . LYS A 1 110 ? -9.082 13.873 1.830 1.00 97.94 110 LYS A CA 1
ATOM 848 C C . LYS A 1 110 ? -9.533 13.060 3.032 1.00 97.94 110 LYS A C 1
ATOM 850 O O . LYS A 1 110 ? -10.380 13.541 3.777 1.00 97.94 110 LYS A O 1
ATOM 855 N N . TYR A 1 111 ? -8.976 11.867 3.208 1.00 96.06 111 TYR A N 1
ATOM 856 C CA . TYR A 1 111 ? -9.431 10.910 4.213 1.00 96.06 111 TYR A CA 1
ATOM 857 C C . TYR A 1 111 ? -8.326 10.497 5.186 1.00 96.06 111 TYR A C 1
ATOM 859 O O . TYR A 1 111 ? -8.600 9.742 6.111 1.00 96.06 111 TYR A O 1
ATOM 867 N N . GLY A 1 112 ? -7.098 11.003 5.017 1.00 95.94 112 GLY A N 1
ATOM 868 C CA . GLY A 1 112 ? -5.974 10.619 5.866 1.00 95.94 112 GLY A CA 1
ATOM 869 C C . GLY A 1 112 ? -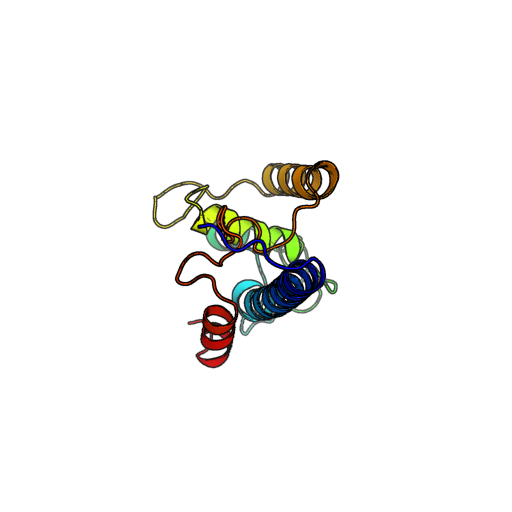5.593 9.153 5.691 1.00 95.94 112 GLY A C 1
ATOM 870 O O . GLY A 1 112 ? -5.151 8.541 6.661 1.00 95.94 112 GLY A O 1
ATOM 871 N N . TYR A 1 113 ? -5.808 8.598 4.489 1.00 95.88 113 TYR A N 1
ATOM 872 C CA . TYR A 1 113 ? -5.561 7.185 4.224 1.00 95.88 113 TYR A CA 1
ATOM 873 C C . TYR A 1 113 ? -4.149 6.775 4.626 1.00 95.88 113 TYR A C 1
ATOM 875 O O . TYR A 1 113 ? -3.167 7.449 4.311 1.00 95.88 113 TYR A O 1
ATOM 883 N N . VAL A 1 114 ? -4.066 5.622 5.269 1.00 95.00 114 VAL A N 1
ATOM 884 C CA . VAL A 1 114 ? -2.828 4.958 5.644 1.00 95.00 114 VAL A CA 1
ATOM 885 C C . VAL A 1 114 ? -2.927 3.471 5.309 1.00 95.00 114 VAL A C 1
ATOM 887 O O . VAL A 1 114 ? -4.006 2.878 5.328 1.00 95.00 114 VAL A O 1
ATOM 890 N N . ASP A 1 115 ? -1.790 2.837 5.011 1.00 96.19 115 ASP A N 1
ATOM 891 C CA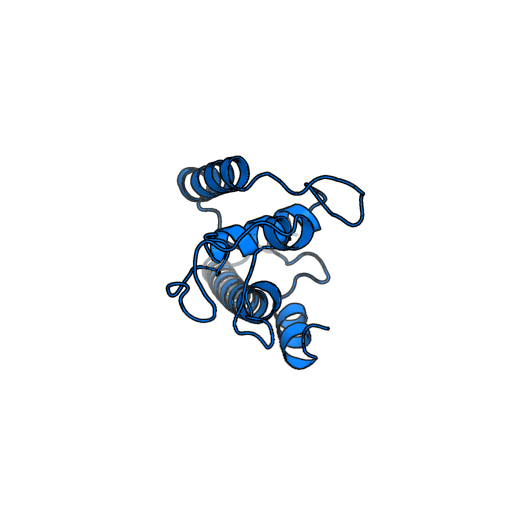 . ASP A 1 115 ? -1.748 1.392 4.751 1.00 96.19 115 ASP A CA 1
ATOM 892 C C . ASP A 1 115 ? -2.436 0.610 5.883 1.00 96.19 115 ASP A C 1
ATOM 894 O O . ASP A 1 115 ? -2.265 0.940 7.056 1.00 96.19 115 ASP A O 1
ATOM 898 N N . GLY A 1 116 ? -3.253 -0.385 5.537 1.00 94.75 116 GLY A N 1
ATOM 899 C CA . GLY A 1 116 ? -4.081 -1.129 6.488 1.00 94.75 116 GLY A CA 1
ATOM 900 C C . GLY A 1 116 ? -5.522 -0.628 6.637 1.00 94.75 116 GLY A C 1
ATOM 901 O O . GLY A 1 116 ? -6.320 -1.339 7.233 1.00 94.75 116 GLY A O 1
ATOM 902 N N . ASP A 1 117 ? -5.888 0.547 6.104 1.00 94.50 117 ASP A N 1
ATOM 903 C CA . ASP A 1 117 ? -7.268 1.066 6.219 1.00 94.50 117 ASP A CA 1
ATOM 904 C C . ASP A 1 117 ? -8.313 0.167 5.554 1.00 94.50 117 ASP A C 1
ATOM 906 O O . ASP A 1 117 ? -9.445 0.102 6.020 1.00 94.50 117 ASP A O 1
ATOM 910 N N . PHE A 1 118 ? -7.957 -0.521 4.469 1.00 93.75 118 PHE A N 1
ATOM 911 C CA . PHE A 1 118 ? -8.883 -1.431 3.785 1.00 93.75 118 PHE A CA 1
ATOM 912 C C . PHE A 1 118 ? -9.034 -2.769 4.502 1.00 93.75 118 PHE A C 1
ATOM 914 O O . PHE A 1 118 ? -9.979 -3.509 4.244 1.00 93.75 118 PHE A O 1
ATOM 921 N N . GLU A 1 119 ? -8.096 -3.085 5.385 1.00 94.69 119 GLU A N 1
ATOM 922 C CA . GLU A 1 119 ? -8.030 -4.335 6.120 1.00 94.69 119 GLU A CA 1
ATOM 923 C C . GLU A 1 119 ? -8.459 -4.181 7.581 1.00 94.69 119 GLU A C 1
ATOM 925 O O . GLU A 1 119 ? -8.330 -5.132 8.346 1.00 94.69 119 GLU A O 1
ATOM 930 N N . ILE A 1 120 ? -8.980 -3.014 7.962 1.00 93.75 120 ILE A N 1
ATOM 931 C CA . ILE A 1 120 ? -9.626 -2.769 9.249 1.00 93.75 120 ILE A CA 1
ATOM 932 C C . ILE A 1 120 ? -11.130 -2.653 9.008 1.00 93.75 120 ILE A C 1
ATOM 934 O O . ILE A 1 120 ? -11.587 -1.859 8.187 1.00 93.75 120 ILE A O 1
ATOM 938 N N . ASP A 1 121 ? -11.907 -3.463 9.716 1.00 89.75 121 ASP A N 1
ATOM 939 C CA . ASP A 1 121 ? -13.360 -3.452 9.610 1.00 89.75 121 ASP A CA 1
ATOM 940 C C . ASP A 1 121 ? -14.002 -2.279 10.376 1.00 89.75 121 ASP A C 1
ATOM 942 O O . ASP A 1 121 ? -13.354 -1.483 11.061 1.00 89.75 121 ASP A O 1
ATOM 946 N N . THR A 1 122 ? -15.330 -2.180 10.301 1.00 88.56 122 THR A N 1
ATOM 947 C CA . THR A 1 122 ? -16.101 -1.133 10.989 1.00 88.56 122 THR A CA 1
ATOM 948 C C . THR A 1 122 ? -16.037 -1.213 12.515 1.00 88.56 122 THR A C 1
ATOM 950 O O . THR A 1 122 ? -16.437 -0.265 13.189 1.00 88.56 122 THR A O 1
ATOM 953 N N . THR A 1 123 ? -15.582 -2.336 13.073 1.00 87.56 123 THR A N 1
ATOM 954 C CA . THR A 1 123 ? -15.393 -2.526 14.516 1.00 87.56 123 THR A CA 1
ATOM 955 C C . THR A 1 123 ? -14.002 -2.092 14.982 1.00 87.56 123 THR A C 1
ATOM 957 O O . THR A 1 123 ? -13.765 -1.982 16.185 1.00 87.56 123 THR A O 1
ATOM 960 N N . GLY A 1 124 ? -13.107 -1.765 14.044 1.00 87.56 124 GLY A N 1
ATOM 961 C CA . GLY A 1 124 ? -11.731 -1.376 14.331 1.00 87.56 124 GLY A CA 1
ATOM 962 C C . GLY A 1 124 ? -10.795 -2.569 14.503 1.00 87.56 124 GLY A C 1
ATOM 963 O O . GLY A 1 124 ? -9.708 -2.395 15.053 1.00 87.56 124 GLY A O 1
ATOM 964 N N . THR A 1 125 ? -11.200 -3.760 14.054 1.00 91.50 125 THR A N 1
ATOM 965 C CA . THR A 1 125 ? -10.362 -4.961 14.074 1.00 91.50 125 THR A CA 1
ATOM 966 C C . THR A 1 125 ? -9.844 -5.306 12.690 1.00 91.50 125 THR A C 1
ATOM 968 O O . THR A 1 125 ? -10.462 -4.981 11.676 1.00 91.50 125 THR A O 1
ATOM 971 N N . TRP A 1 126 ? -8.687 -5.964 12.645 1.00 94.06 126 TRP A N 1
ATOM 972 C CA . TRP A 1 126 ? -8.135 -6.485 11.403 1.00 94.06 126 TRP A CA 1
ATOM 973 C C . TRP A 1 126 ? -9.058 -7.550 10.812 1.00 94.06 126 TRP A C 1
ATOM 975 O O . TRP A 1 126 ? -9.538 -8.439 11.515 1.00 94.06 126 TRP A O 1
ATOM 985 N N . VAL A 1 127 ? -9.256 -7.488 9.500 1.00 93.69 127 VAL A N 1
ATOM 986 C CA . VAL A 1 127 ? -9.850 -8.579 8.734 1.00 93.69 127 VAL A CA 1
ATOM 987 C C . VAL A 1 127 ? -8.970 -9.827 8.912 1.00 93.69 127 VAL A C 1
ATOM 989 O O . VAL A 1 127 ? -7.743 -9.709 8.818 1.00 93.69 127 VAL A O 1
ATOM 992 N N . PRO A 1 128 ? -9.558 -11.021 9.124 1.00 91.81 128 PRO A N 1
ATOM 993 C CA . PRO A 1 128 ? -8.789 -12.244 9.327 1.00 91.81 128 PRO A CA 1
ATOM 994 C C . PRO A 1 128 ? -7.753 -12.494 8.225 1.00 91.81 128 PRO A C 1
ATOM 996 O O . PRO A 1 128 ? -8.058 -12.422 7.030 1.00 91.81 128 PRO A O 1
ATOM 999 N N . GLY A 1 129 ? -6.521 -12.806 8.618 1.00 91.81 129 GLY A N 1
ATOM 1000 C CA . GLY A 1 129 ? -5.401 -13.029 7.702 1.00 91.81 129 GLY A CA 1
ATOM 1001 C C . GLY A 1 129 ? -4.713 -11.748 7.212 1.00 91.81 129 GLY A C 1
ATOM 1002 O O . GLY A 1 129 ? -3.854 -11.820 6.329 1.00 91.81 129 GLY A O 1
ATOM 1003 N N . GLN A 1 130 ? -5.101 -10.575 7.718 1.00 93.00 130 GLN A N 1
ATOM 1004 C CA . GLN A 1 130 ? -4.465 -9.289 7.417 1.00 93.00 130 GLN A CA 1
ATOM 1005 C C . GLN A 1 130 ? -3.763 -8.663 8.625 1.00 93.00 130 GLN A C 1
ATOM 1007 O O . GLN A 1 130 ? -3.239 -7.556 8.504 1.00 93.00 130 GLN A O 1
ATOM 1012 N N . GLU A 1 131 ? -3.710 -9.370 9.749 1.00 95.00 131 GLU A N 1
ATOM 1013 C CA . GLU A 1 131 ? -3.075 -8.946 10.990 1.00 95.00 131 GLU A CA 1
ATOM 1014 C C . GLU A 1 131 ? -1.559 -8.732 10.811 1.00 95.00 131 GLU A C 1
ATOM 1016 O O . GLU A 1 131 ? -0.930 -9.353 9.945 1.00 95.00 131 GLU A O 1
ATOM 1021 N N . PRO A 1 132 ? -0.924 -7.901 11.659 1.00 95.06 132 PRO A N 1
ATOM 1022 C CA . PRO A 1 132 ? 0.522 -7.692 11.617 1.00 95.06 132 PRO A CA 1
ATOM 1023 C C . PRO A 1 132 ? 1.320 -8.997 11.727 1.00 95.06 132 PRO A C 1
ATOM 1025 O O . PRO A 1 132 ? 2.244 -9.214 10.946 1.00 95.06 132 PRO A O 1
ATOM 1028 N N . ASP A 1 133 ? 0.922 -9.893 12.633 1.00 95.44 133 ASP A N 1
ATOM 1029 C CA . ASP A 1 133 ? 1.638 -11.145 12.903 1.00 95.44 133 ASP A CA 1
ATOM 1030 C C . ASP A 1 133 ? 1.636 -12.097 11.691 1.00 95.44 133 ASP A C 1
ATOM 1032 O O . ASP A 1 133 ? 2.595 -12.845 11.476 1.00 95.44 133 ASP A O 1
ATOM 1036 N N . VAL A 1 134 ? 0.596 -12.036 10.848 1.00 93.81 134 VAL A N 1
ATOM 1037 C CA . VAL A 1 134 ? 0.529 -12.800 9.592 1.00 93.81 134 VAL A CA 1
ATOM 1038 C C . VAL A 1 134 ? 1.607 -12.314 8.629 1.00 93.81 134 VAL A C 1
ATOM 1040 O O . VAL A 1 134 ? 2.375 -13.114 8.094 1.00 93.81 134 VAL A O 1
ATOM 1043 N N . TRP A 1 135 ? 1.724 -10.999 8.451 1.00 93.62 135 TRP A N 1
ATOM 1044 C CA . TRP A 1 135 ? 2.720 -10.406 7.560 1.00 93.62 135 TRP A CA 1
ATOM 1045 C C . TRP A 1 135 ? 4.151 -10.553 8.086 1.00 93.62 135 TRP A C 1
ATOM 1047 O O . TRP A 1 135 ? 5.067 -10.824 7.308 1.00 93.62 135 TRP A O 1
ATOM 1057 N N . GLU A 1 136 ? 4.357 -10.445 9.397 1.00 93.56 136 GLU A N 1
ATOM 1058 C CA . GLU A 1 136 ? 5.648 -10.734 10.033 1.00 93.56 136 GLU A CA 1
ATOM 1059 C C . GLU A 1 136 ? 6.046 -12.209 9.872 1.00 93.56 136 GLU A C 1
ATOM 1061 O O . GLU A 1 136 ? 7.224 -12.532 9.693 1.00 93.56 136 GLU A O 1
ATOM 1066 N N . THR A 1 137 ? 5.069 -13.116 9.864 1.00 92.31 137 THR A N 1
ATOM 1067 C CA . THR A 1 137 ? 5.304 -14.532 9.566 1.00 92.31 137 THR A CA 1
ATOM 1068 C C . THR A 1 137 ? 5.674 -14.744 8.097 1.00 92.31 137 THR A C 1
ATOM 1070 O O . THR A 1 137 ? 6.641 -15.456 7.825 1.00 92.31 137 THR A O 1
ATOM 1073 N N . CYS A 1 138 ? 4.996 -14.085 7.147 1.00 87.69 138 CYS A N 1
ATOM 1074 C CA . CYS A 1 138 ? 5.386 -14.116 5.730 1.00 87.69 138 CYS A CA 1
ATOM 1075 C C . CYS A 1 138 ? 6.835 -13.654 5.523 1.00 87.69 138 CYS A C 1
ATOM 1077 O O . CYS A 1 138 ? 7.579 -14.283 4.774 1.00 87.69 138 CYS A O 1
ATOM 1079 N N . LEU A 1 139 ? 7.258 -12.603 6.233 1.00 86.69 139 LEU A N 1
ATOM 1080 C CA . LEU A 1 139 ? 8.638 -12.123 6.191 1.00 86.69 139 LEU A CA 1
ATOM 1081 C C . LEU A 1 139 ? 9.641 -13.189 6.662 1.00 86.69 139 LEU A C 1
ATOM 1083 O O . LEU A 1 139 ? 10.693 -13.359 6.052 1.00 86.69 139 LEU A O 1
ATOM 1087 N N . ARG A 1 140 ? 9.318 -13.923 7.733 1.00 80.44 140 ARG A N 1
ATOM 1088 C CA . ARG A 1 140 ? 10.187 -14.972 8.294 1.00 80.44 140 ARG A CA 1
ATOM 1089 C C . ARG A 1 140 ? 10.309 -16.210 7.411 1.00 80.44 140 ARG A C 1
ATOM 1091 O O . ARG A 1 140 ? 11.367 -16.828 7.399 1.00 80.44 140 ARG A O 1
ATOM 1098 N N . ILE A 1 141 ? 9.226 -16.602 6.743 1.00 78.00 141 ILE A N 1
ATOM 1099 C CA . ILE A 1 141 ? 9.195 -17.804 5.894 1.00 78.00 141 ILE A CA 1
ATOM 1100 C C . ILE A 1 141 ? 9.954 -17.561 4.576 1.00 78.00 141 ILE A C 1
ATOM 1102 O O . ILE A 1 141 ? 10.436 -18.507 3.960 1.00 78.00 141 ILE A O 1
ATOM 1106 N N . GLY A 1 142 ? 10.151 -16.292 4.205 1.00 58.53 142 GLY A N 1
ATOM 1107 C CA . GLY A 1 142 ? 10.716 -15.896 2.924 1.00 58.53 142 GLY A CA 1
ATOM 1108 C C . GLY A 1 142 ? 9.626 -15.883 1.857 1.00 58.53 142 GLY A C 1
ATOM 1109 O O . GLY A 1 142 ? 8.865 -16.837 1.707 1.00 58.53 142 GLY A O 1
ATOM 1110 N N . SER A 1 143 ? 9.525 -14.775 1.125 1.00 52.19 143 SER A N 1
ATOM 1111 C CA . SER A 1 143 ? 8.651 -14.678 -0.042 1.00 52.19 143 SER A CA 1
ATOM 1112 C C . SER A 1 143 ? 9.141 -15.672 -1.103 1.00 52.19 143 SER A C 1
ATOM 1114 O O . SER A 1 143 ? 10.222 -15.472 -1.661 1.00 52.19 143 SER A O 1
ATOM 1116 N N . HIS A 1 144 ? 8.392 -1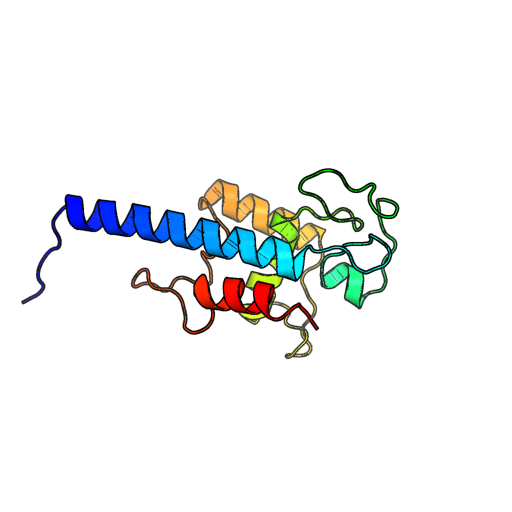6.751 -1.340 1.00 38.84 144 HIS A N 1
ATOM 1117 C CA . HIS A 1 144 ? 8.591 -17.618 -2.504 1.00 38.84 144 HIS A CA 1
ATOM 1118 C C . HIS A 1 144 ? 8.159 -16.914 -3.792 1.00 38.84 144 HIS A C 1
ATOM 1120 O O . HIS A 1 144 ? 7.097 -16.249 -3.768 1.00 38.84 144 HIS A O 1
#

Foldseek 3Di:
DDDDDDPVRVVVLVVVLVVQLVLLLVLCCLQQQPADPLQFGDAPQCVVVVHQFPAHRVGADVQAGRNGDGSQLSLQQVLCLVVVNCPVVVVRHRDDSVVSVVVSVCCCVPPVDDRCPSQQDPVRDGNPCSTSVNSVVCSVVDHD

Sequence (144 aa):
MVRRLSADSLQAARVQLSLERRRRSAARLMVICAPNRNGISSCSWHATRNKPNAYHARQAQSGYLNCGCSQNEALFEESLARAGVGSISTGRERLHPDIRRALLATLEKKYGYVDGDFEIDTTGTWVPGQEPDVWETCLRIGSH

pLDDT: mean 89.41, std 11.39, range [38.84, 97.94]

Radius of gyration: 16.91 Å; chains: 1; bounding box: 46×32×48 Å